Protein AF-A0A7Y0X4E0-F1 (afdb_monomer)

Nearest PDB structures (foldseek):
  3s8y-assembly1_A  TM=9.997E-01  e=1.497E-09  Oleispira antarctica
  6jzl-assembly1_A  TM=1.001E+00  e=4.466E-09  Shewanella frigidimarina
  4b6g-assembly2_B  TM=1.003E+00  e=1.960E-08  Neisseria meningitidis MC58
  3e4d-assembly3_F  TM=9.954E-01  e=2.229E-08  Agrobacterium fabrum str. C58
  3ls2-assembly2_D  TM=9.959E-01  e=2.229E-08  Pseudoalteromonas translucida TAC125

Radius of gyration: 13.74 Å; Cα contacts (8 Å, |Δi|>4): 93; chains: 1; bounding box: 35×29×39 Å

Solvent-accessible surface area (backbone atoms only — not comparable to full-atom values): 5472 Å² total; per-residue (Å²): 138,82,90,85,85,85,79,81,56,38,63,85,63,88,94,57,68,67,52,92,53,82,80,35,35,58,69,33,31,68,49,35,65,43,85,51,84,73,41,41,81,61,34,42,41,30,54,39,66,73,49,53,47,50,53,54,47,56,75,74,44,102,63,75,91,81,82,85,77,74,53,62,70,65,41,27,53,27,26,52,54,51,53,69,74,74,107

Sequence (87 aa):
GIAIIAPDTSPRGEGIADDESYDLGKGAGFYLNATQAPWSLHYCMYDYVTEELPAIIESNFPVSDVKSISGHSMGGHGALTIGLKNS

InterPro domains:
  IPR000801 Esterase-like [PF00756] (2-86)
  IPR014186 S-formylglutathione hydrolase [PTHR10061] (1-86)
  IPR029058 Alpha/Beta hydrolase fold [G3DSA:3.40.50.1820] (1-87)
  IPR029058 Alpha/Beta hydrolase fold [SSF53474] (1-85)

Organism: Vibrio parahaemolyticus (NCBI:txid670)

Secondary structure (DSSP, 8-state):
--------SS--STTS---SSTTSSTT--TTSB--STTGGGT-BHHHIIIIIHHHHHHHHSS--S------STHHHHHHHHHHHH--

Mean predicted aligned error: 2.12 Å

Structure (mmCIF, N/CA/C/O backbone):
data_AF-A0A7Y0X4E0-F1
#
_entry.id   AF-A0A7Y0X4E0-F1
#
loop_
_atom_site.group_PDB
_atom_site.id
_atom_site.type_symbol
_atom_site.label_atom_id
_atom_site.label_alt_id
_atom_site.label_comp_id
_atom_site.label_asym_id
_atom_site.label_entity_id
_atom_site.label_seq_id
_atom_site.pdbx_PDB_ins_code
_atom_site.Cartn_x
_atom_site.Cartn_y
_atom_site.Cartn_z
_atom_site.occupancy
_atom_site.B_iso_or_equiv
_atom_site.auth_seq_id
_atom_site.auth_comp_id
_atom_site.auth_asym_id
_atom_site.auth_atom_id
_atom_site.pdbx_PDB_model_num
ATOM 1 N N . GLY A 1 1 ? -11.955 -2.998 21.348 1.00 90.69 1 GLY A N 1
ATOM 2 C CA . GLY A 1 1 ? -10.587 -3.344 20.907 1.00 90.69 1 GLY A CA 1
ATOM 3 C C . GLY A 1 1 ? -10.342 -2.731 19.545 1.00 90.69 1 GLY A C 1
ATOM 4 O O . GLY A 1 1 ? -11.264 -2.122 19.021 1.00 90.69 1 GLY A O 1
ATOM 5 N N . ILE A 1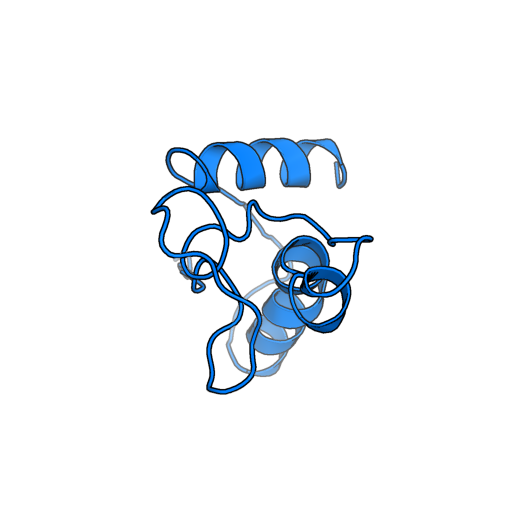 2 ? -9.142 -2.873 18.986 1.00 96.38 2 ILE A N 1
ATOM 6 C CA . ILE A 1 2 ? -8.803 -2.381 17.640 1.00 96.38 2 ILE A CA 1
ATOM 7 C C . ILE A 1 2 ? -8.392 -3.590 16.796 1.00 96.38 2 ILE A C 1
ATOM 9 O O . ILE A 1 2 ? -7.619 -4.423 17.272 1.00 96.38 2 ILE A O 1
ATOM 13 N N . ALA A 1 3 ? -8.921 -3.698 15.577 1.00 97.81 3 ALA A N 1
ATOM 14 C CA . ALA A 1 3 ? -8.436 -4.657 14.590 1.00 97.81 3 ALA A CA 1
ATOM 15 C C . ALA A 1 3 ? -7.200 -4.078 13.888 1.00 97.81 3 ALA A C 1
ATOM 17 O O . ALA A 1 3 ? -7.196 -2.906 13.519 1.00 97.81 3 ALA A O 1
ATOM 18 N N . ILE A 1 4 ? -6.157 -4.891 13.710 1.00 98.12 4 ILE A N 1
ATOM 19 C CA . ILE A 1 4 ? -4.943 -4.498 12.986 1.00 98.12 4 ILE A CA 1
ATOM 20 C C . ILE A 1 4 ? -4.918 -5.235 11.654 1.00 98.12 4 ILE A C 1
ATOM 22 O O . ILE A 1 4 ? -4.960 -6.464 11.622 1.00 98.12 4 ILE A O 1
ATOM 26 N N . ILE A 1 5 ? -4.839 -4.471 10.567 1.00 98.44 5 ILE A N 1
ATOM 27 C CA . ILE A 1 5 ? -4.761 -4.977 9.200 1.00 98.44 5 ILE A CA 1
ATOM 28 C C . ILE A 1 5 ? -3.359 -4.665 8.674 1.00 98.44 5 ILE A C 1
ATOM 30 O O . ILE A 1 5 ? -2.923 -3.516 8.719 1.00 98.44 5 ILE A O 1
ATOM 34 N N . ALA A 1 6 ? -2.653 -5.688 8.192 1.00 98.62 6 ALA A N 1
ATOM 35 C CA . ALA A 1 6 ? -1.299 -5.578 7.654 1.00 98.62 6 ALA A CA 1
ATOM 36 C C . ALA A 1 6 ? -1.265 -6.140 6.218 1.00 98.62 6 ALA A C 1
ATOM 38 O O . ALA A 1 6 ? -1.078 -7.347 6.052 1.00 98.62 6 ALA A O 1
ATOM 39 N N . PRO A 1 7 ? -1.512 -5.308 5.187 1.00 98.50 7 PRO A N 1
ATOM 40 C CA . PRO A 1 7 ? -1.450 -5.750 3.797 1.00 98.50 7 PRO A CA 1
ATOM 41 C C . PRO A 1 7 ? -0.008 -5.983 3.326 1.00 98.50 7 PRO A C 1
ATOM 43 O O . PRO A 1 7 ? 0.946 -5.478 3.920 1.00 98.50 7 PRO A O 1
ATOM 46 N N . ASP A 1 8 ? 0.138 -6.713 2.219 1.00 98.62 8 ASP A N 1
ATOM 47 C CA . ASP A 1 8 ? 1.407 -6.817 1.491 1.00 98.62 8 ASP A CA 1
ATOM 48 C C . ASP A 1 8 ? 1.802 -5.457 0.868 1.00 98.62 8 ASP A C 1
ATOM 50 O O . ASP A 1 8 ? 1.016 -4.506 0.826 1.00 98.62 8 ASP A O 1
ATOM 54 N N . THR A 1 9 ? 3.043 -5.335 0.403 1.00 98.62 9 THR A N 1
ATOM 55 C CA . THR A 1 9 ? 3.661 -4.052 0.029 1.00 98.62 9 THR A CA 1
ATOM 56 C C . THR A 1 9 ? 3.677 -3.761 -1.473 1.00 98.62 9 THR A C 1
ATOM 58 O O . THR A 1 9 ? 4.072 -2.668 -1.885 1.00 98.62 9 THR A O 1
ATOM 61 N N . SER A 1 10 ? 3.266 -4.722 -2.298 1.00 98.75 10 SER A N 1
ATOM 62 C CA . SER A 1 10 ? 3.174 -4.618 -3.757 1.00 98.75 10 SER A CA 1
ATOM 63 C C . SER A 1 10 ? 2.240 -5.707 -4.303 1.00 98.75 10 SER A C 1
ATOM 65 O O . SER A 1 10 ? 2.008 -6.701 -3.609 1.00 98.75 10 SER A O 1
ATOM 67 N N . PRO A 1 11 ? 1.792 -5.620 -5.567 1.00 98.62 11 PRO A N 1
ATOM 68 C CA . PRO A 1 11 ? 1.228 -6.779 -6.258 1.00 98.62 11 PRO A CA 1
ATOM 69 C C . PRO A 1 11 ? 2.216 -7.965 -6.284 1.00 98.62 11 PRO A C 1
ATOM 71 O O . PRO A 1 11 ? 3.439 -7.780 -6.263 1.00 98.62 11 PRO A O 1
ATOM 74 N N . ARG A 1 12 ? 1.682 -9.194 -6.335 1.00 98.31 12 ARG A N 1
ATOM 75 C CA . ARG A 1 12 ? 2.439 -10.461 -6.376 1.00 98.31 12 ARG A CA 1
ATOM 76 C C . ARG A 1 12 ? 1.885 -11.392 -7.453 1.00 98.31 12 ARG A C 1
ATOM 78 O O . ARG A 1 12 ? 0.680 -11.425 -7.670 1.00 98.31 12 ARG A O 1
ATOM 85 N N . GLY A 1 13 ? 2.756 -12.176 -8.085 1.00 96.94 13 GLY A N 1
ATOM 86 C CA . GLY A 1 13 ? 2.366 -13.179 -9.080 1.00 96.94 13 GLY A CA 1
ATOM 87 C C . GLY A 1 13 ? 3.382 -13.340 -10.207 1.00 96.94 13 GLY A C 1
ATOM 88 O O . GLY A 1 13 ? 4.256 -12.488 -10.405 1.00 96.94 13 GLY A O 1
ATOM 89 N N . GLU A 1 14 ? 3.262 -14.443 -10.946 1.00 95.25 14 GLU A N 1
ATOM 90 C CA . GLU A 1 14 ? 3.952 -14.619 -12.226 1.00 95.25 14 GLU A CA 1
ATOM 91 C C . GLU A 1 14 ? 3.403 -13.624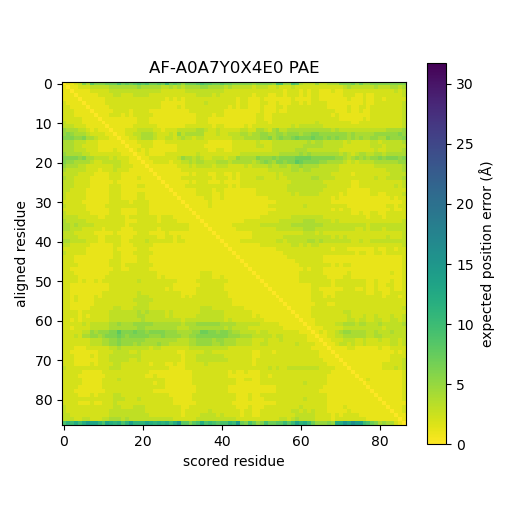 -13.258 1.00 95.25 14 GLU A C 1
ATOM 93 O O . GLU A 1 14 ? 2.212 -13.323 -13.274 1.00 95.25 14 GLU A O 1
ATOM 98 N N . GLY A 1 15 ? 4.275 -13.074 -14.106 1.00 95.00 15 GLY A N 1
ATOM 99 C CA . GLY A 1 15 ? 3.887 -12.082 -15.116 1.00 95.00 15 GLY A CA 1
ATOM 100 C C . GLY A 1 15 ? 3.632 -10.664 -14.583 1.00 95.00 15 GLY A C 1
ATOM 101 O O . GLY A 1 15 ? 3.401 -9.754 -15.378 1.00 95.00 15 GLY A O 1
ATOM 102 N N . ILE A 1 16 ? 3.719 -10.437 -13.268 1.00 97.81 16 ILE A N 1
ATOM 103 C CA . ILE A 1 16 ? 3.749 -9.083 -12.702 1.00 97.81 16 ILE A CA 1
ATOM 104 C C . ILE A 1 16 ? 5.158 -8.518 -12.859 1.00 97.81 16 ILE A C 1
ATOM 106 O O . ILE A 1 16 ? 6.128 -9.175 -12.468 1.00 97.81 16 ILE A O 1
ATOM 110 N N . ALA A 1 17 ? 5.236 -7.312 -13.435 1.00 98.00 17 ALA A 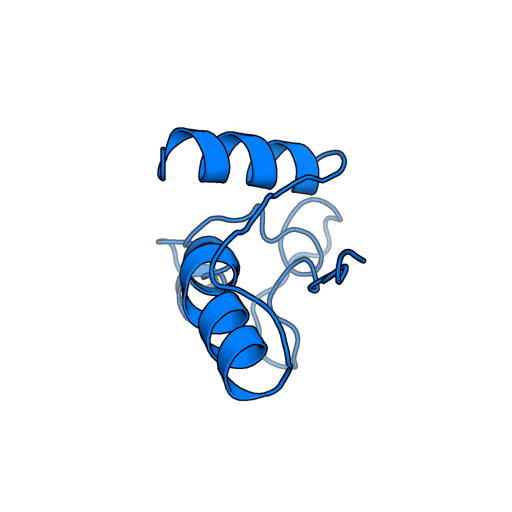N 1
ATOM 111 C CA . ALA A 1 17 ? 6.474 -6.560 -13.598 1.00 98.00 17 ALA A CA 1
ATOM 112 C C . ALA A 1 17 ? 7.269 -6.518 -12.291 1.00 98.00 17 ALA A C 1
ATOM 114 O O . ALA A 1 17 ? 6.688 -6.415 -11.213 1.00 98.00 17 ALA A O 1
ATOM 115 N N . ASP A 1 18 ? 8.585 -6.624 -12.402 1.00 98.25 18 ASP A N 1
ATOM 116 C CA . ASP A 1 18 ? 9.487 -6.717 -11.264 1.00 98.25 18 ASP A CA 1
ATOM 117 C C . ASP A 1 18 ? 10.847 -6.126 -11.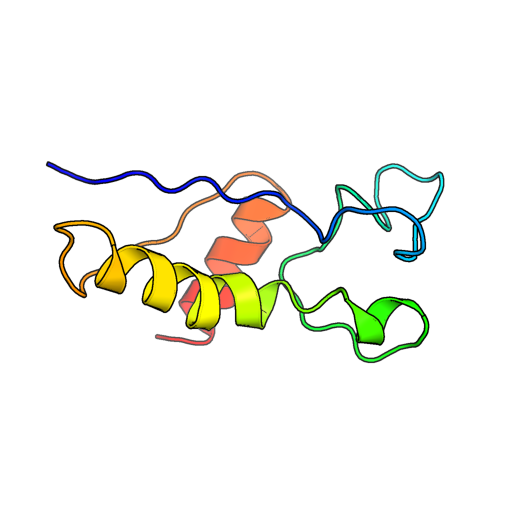624 1.00 98.25 18 ASP A C 1
ATOM 119 O O . ASP A 1 18 ? 11.139 -5.940 -12.809 1.00 98.25 18 ASP A O 1
ATOM 123 N N . ASP A 1 19 ? 11.657 -5.857 -10.610 1.00 97.69 19 ASP A N 1
ATOM 124 C CA . ASP A 1 19 ? 13.059 -5.473 -10.754 1.00 97.69 19 ASP A CA 1
ATOM 125 C C . ASP A 1 19 ? 13.924 -6.371 -9.856 1.00 97.69 19 ASP A C 1
ATOM 127 O O . ASP A 1 19 ? 13.431 -6.964 -8.898 1.00 97.69 19 ASP A O 1
ATOM 131 N N . GLU A 1 20 ? 15.210 -6.513 -10.176 1.00 95.94 20 GLU A N 1
ATOM 132 C CA . GLU A 1 20 ? 16.134 -7.232 -9.290 1.00 95.94 20 GLU A CA 1
ATOM 133 C C . GLU A 1 20 ? 16.587 -6.363 -8.110 1.00 95.94 20 GLU A C 1
ATOM 135 O O . GLU A 1 20 ? 17.043 -6.890 -7.090 1.00 95.94 20 GLU A O 1
ATOM 140 N N . SER A 1 21 ? 16.484 -5.035 -8.231 1.00 97.00 21 SER A N 1
ATOM 141 C CA . SER A 1 21 ? 16.783 -4.125 -7.135 1.00 97.00 21 SER A CA 1
ATOM 142 C C . SER A 1 21 ? 15.741 -4.253 -6.023 1.00 97.00 21 SER A C 1
ATOM 144 O O . SER A 1 21 ? 14.548 -4.416 -6.249 1.00 97.00 21 SER A O 1
ATOM 146 N N . TYR A 1 22 ? 16.190 -4.154 -4.771 1.00 95.25 22 TYR A N 1
ATOM 147 C CA . TYR A 1 22 ? 15.291 -4.280 -3.619 1.00 95.25 22 TYR A CA 1
ATOM 148 C C . TYR A 1 22 ? 14.324 -3.088 -3.467 1.00 95.25 22 TYR A C 1
ATOM 150 O O . TYR A 1 22 ? 13.375 -3.159 -2.685 1.00 95.25 22 TYR A O 1
ATOM 158 N N . ASP A 1 23 ? 14.612 -1.971 -4.138 1.00 97.62 23 ASP A N 1
ATOM 159 C CA . ASP A 1 23 ? 13.929 -0.683 -4.012 1.00 97.62 23 ASP A CA 1
ATOM 160 C C . ASP A 1 23 ? 12.978 -0.373 -5.179 1.00 97.62 23 ASP A C 1
ATOM 162 O O . ASP A 1 23 ? 12.379 0.703 -5.202 1.00 97.62 23 ASP A O 1
ATOM 166 N N . LEU A 1 24 ? 12.783 -1.311 -6.109 1.00 98.31 24 LEU A N 1
ATOM 167 C CA . LEU A 1 24 ? 11.820 -1.211 -7.200 1.00 98.31 24 LEU A CA 1
ATOM 168 C C . LEU A 1 24 ? 11.125 -2.561 -7.415 1.00 98.31 24 LEU A C 1
ATOM 170 O O . LEU A 1 24 ? 11.673 -3.617 -7.135 1.00 98.31 24 LEU A O 1
ATOM 174 N N . GLY A 1 25 ? 9.885 -2.539 -7.898 1.00 98.06 25 GLY A N 1
ATOM 175 C CA . GLY A 1 25 ? 9.163 -3.770 -8.202 1.00 98.06 25 GLY A CA 1
ATOM 176 C C . GLY A 1 25 ? 8.558 -4.444 -6.968 1.00 98.06 25 GLY A C 1
ATOM 177 O O . GLY A 1 25 ? 7.891 -3.807 -6.144 1.00 98.06 25 GLY A O 1
ATOM 178 N N . LYS A 1 26 ? 8.621 -5.773 -6.904 1.00 98.38 26 LYS A N 1
ATOM 179 C CA . LYS A 1 26 ? 7.916 -6.567 -5.895 1.00 98.38 26 LYS A CA 1
ATOM 180 C C . LYS A 1 26 ? 8.554 -6.365 -4.523 1.00 98.38 26 LYS A C 1
ATOM 182 O O . LYS A 1 26 ? 9.735 -6.584 -4.315 1.00 98.38 26 LYS A O 1
ATOM 187 N N . GLY A 1 27 ? 7.741 -6.016 -3.532 1.00 98.12 27 GLY A N 1
ATOM 188 C CA . GLY A 1 27 ? 8.207 -5.577 -2.217 1.00 98.12 27 GLY A CA 1
ATOM 189 C C . GLY A 1 27 ? 8.297 -4.056 -2.082 1.00 98.12 27 GLY A C 1
A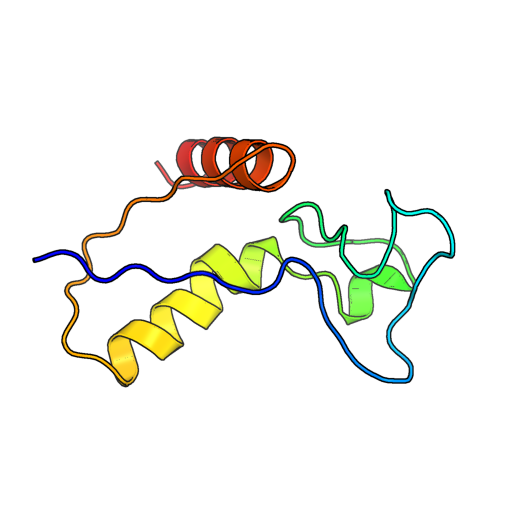TOM 190 O O . GLY A 1 27 ? 8.315 -3.567 -0.952 1.00 98.12 27 GLY A O 1
ATOM 191 N N . ALA A 1 28 ? 8.261 -3.322 -3.198 1.00 98.44 28 ALA A N 1
ATOM 192 C CA . ALA A 1 28 ? 8.516 -1.889 -3.280 1.00 98.44 28 ALA A CA 1
ATOM 193 C C . ALA A 1 28 ? 7.418 -1.159 -4.084 1.00 98.44 28 ALA A C 1
ATOM 195 O O . ALA A 1 28 ? 7.681 -0.494 -5.082 1.00 98.44 28 ALA A O 1
ATOM 196 N N . GLY A 1 29 ? 6.150 -1.287 -3.671 1.00 98.44 29 GLY A N 1
ATOM 197 C CA . GLY A 1 29 ? 5.013 -0.674 -4.375 1.00 98.44 29 GLY A CA 1
ATOM 198 C C . GLY A 1 29 ? 4.778 0.817 -4.087 1.00 98.44 29 GLY A C 1
ATOM 199 O O . GLY A 1 29 ? 3.942 1.433 -4.743 1.00 98.44 29 GLY A O 1
ATOM 200 N N . PHE A 1 30 ? 5.466 1.391 -3.092 1.00 98.75 30 PHE A N 1
ATOM 201 C CA . PHE A 1 30 ? 5.437 2.815 -2.706 1.00 98.75 30 PHE A CA 1
ATOM 202 C C . PHE A 1 30 ? 4.059 3.452 -2.433 1.00 98.75 30 PHE A C 1
ATOM 204 O O . PHE A 1 30 ? 3.981 4.664 -2.250 1.00 98.75 30 PHE A O 1
ATOM 211 N N . TYR A 1 31 ? 2.984 2.662 -2.325 1.00 98.69 31 TYR A N 1
ATOM 212 C CA . TYR A 1 31 ? 1.622 3.137 -2.026 1.00 98.69 31 TYR A CA 1
ATOM 213 C C . TYR A 1 31 ? 1.145 4.252 -2.972 1.00 98.69 31 TYR A C 1
ATOM 215 O O . TYR A 1 31 ? 0.552 5.246 -2.553 1.00 98.69 31 TYR A O 1
ATOM 223 N N . LEU A 1 32 ? 1.431 4.076 -4.264 1.00 98.75 32 LEU A N 1
ATOM 224 C CA . LEU A 1 32 ? 1.019 4.951 -5.360 1.00 98.75 32 LEU A CA 1
ATOM 225 C C . LEU A 1 32 ? 0.222 4.171 -6.414 1.00 98.75 32 LEU A C 1
ATOM 227 O O . LEU A 1 32 ? 0.212 2.939 -6.402 1.00 98.75 32 LEU A O 1
ATOM 231 N N . ASN A 1 33 ? -0.408 4.900 -7.336 1.00 98.81 33 ASN A N 1
ATOM 232 C CA . ASN A 1 33 ? -0.926 4.339 -8.582 1.00 98.81 33 ASN A CA 1
ATOM 233 C C . ASN A 1 33 ? 0.057 4.663 -9.703 1.00 98.81 33 ASN A C 1
ATOM 235 O O . ASN A 1 33 ? 0.233 5.827 -10.078 1.00 98.81 33 ASN A O 1
ATOM 239 N N . ALA A 1 34 ? 0.739 3.642 -10.209 1.00 98.81 34 ALA A N 1
ATOM 240 C CA . ALA A 1 34 ? 1.714 3.801 -11.270 1.00 98.81 34 ALA A CA 1
ATOM 241 C C . ALA A 1 34 ? 1.020 4.173 -12.587 1.00 98.81 34 ALA A C 1
ATOM 243 O O . ALA A 1 34 ? -0.003 3.606 -12.956 1.00 98.81 34 ALA A O 1
ATOM 244 N N . THR A 1 35 ? 1.606 5.107 -13.335 1.00 98.69 35 THR A N 1
ATOM 245 C CA . THR A 1 35 ? 1.069 5.551 -14.636 1.00 98.69 35 THR A CA 1
ATOM 246 C C . THR A 1 35 ? 1.876 5.037 -15.822 1.00 98.69 35 THR A C 1
ATOM 248 O O . THR A 1 35 ? 1.398 5.067 -16.952 1.00 98.69 35 THR A O 1
ATOM 251 N N . GLN A 1 36 ? 3.093 4.551 -15.578 1.00 98.69 36 GLN A N 1
ATOM 252 C CA . GLN A 1 36 ? 4.010 4.106 -16.622 1.00 98.69 36 GLN A CA 1
ATOM 253 C C . GLN A 1 36 ? 3.961 2.592 -16.793 1.00 98.69 36 GLN A C 1
ATOM 255 O O . GLN A 1 36 ? 3.978 1.850 -15.810 1.00 98.69 36 GLN A O 1
ATOM 260 N N . ALA A 1 37 ? 3.955 2.137 -18.045 1.00 97.94 37 ALA A N 1
ATOM 261 C CA . ALA A 1 37 ? 4.144 0.727 -18.359 1.00 97.94 37 ALA A CA 1
ATOM 262 C C . ALA A 1 37 ? 5.582 0.281 -17.998 1.00 97.94 37 ALA A C 1
ATOM 264 O O . ALA A 1 37 ? 6.510 1.081 -18.124 1.00 97.94 37 ALA A O 1
ATOM 265 N N . PRO A 1 38 ? 5.788 -0.980 -17.571 1.00 97.50 38 PRO A N 1
ATOM 266 C CA . PRO A 1 38 ? 4.768 -2.022 -17.399 1.00 97.50 38 PRO A CA 1
ATOM 267 C C . PRO A 1 38 ? 4.014 -1.952 -16.053 1.00 97.50 38 PRO A C 1
ATOM 269 O O . PRO A 1 38 ? 3.065 -2.702 -15.843 1.00 97.50 38 PRO A O 1
ATOM 272 N N . TRP A 1 39 ? 4.414 -1.057 -15.147 1.00 98.69 39 TRP A N 1
ATOM 273 C CA . TRP A 1 39 ? 3.935 -0.987 -13.762 1.00 98.69 39 TRP A CA 1
ATOM 274 C C . TRP A 1 39 ? 2.453 -0.632 -13.631 1.00 98.69 39 TRP A C 1
ATOM 276 O O . TRP A 1 39 ? 1.764 -1.190 -12.780 1.00 98.69 39 TRP A O 1
ATOM 286 N N . SER A 1 40 ? 1.951 0.255 -14.492 1.00 98.56 40 SER A N 1
ATOM 287 C CA . SER A 1 40 ? 0.568 0.754 -14.457 1.00 98.56 40 SER A CA 1
ATOM 288 C C . SER A 1 40 ? -0.510 -0.318 -14.581 1.00 98.56 40 SER A C 1
ATOM 290 O O . SER A 1 40 ? -1.668 -0.047 -14.284 1.00 98.56 40 SER A O 1
ATOM 292 N N . LEU A 1 41 ? -0.149 -1.534 -14.996 1.00 97.75 41 LEU A N 1
ATOM 293 C CA . LEU A 1 41 ? -1.082 -2.651 -15.070 1.00 97.75 41 LEU A CA 1
ATOM 294 C C . LEU A 1 41 ? -1.462 -3.209 -13.688 1.00 97.75 41 LEU A C 1
ATOM 296 O O . LEU A 1 41 ? -2.580 -3.682 -13.520 1.00 97.75 41 LEU A O 1
ATOM 300 N N . HIS A 1 42 ? -0.548 -3.176 -12.711 1.00 98.62 42 HIS A N 1
ATOM 301 C CA . HIS A 1 42 ? -0.745 -3.857 -11.420 1.00 98.62 42 HIS A CA 1
ATOM 302 C C . HIS A 1 42 ? -0.363 -3.018 -10.191 1.00 98.62 42 HIS A C 1
ATOM 304 O O . HIS A 1 42 ? -0.800 -3.323 -9.083 1.00 98.62 42 HIS A O 1
ATOM 310 N N . TYR A 1 43 ? 0.463 -1.981 -10.341 1.00 98.75 43 TYR A N 1
ATOM 311 C CA . TYR A 1 43 ? 0.967 -1.177 -9.223 1.00 98.75 43 TYR A CA 1
ATOM 312 C C . TYR A 1 43 ? -0.018 -0.060 -8.858 1.00 98.75 43 TYR A C 1
ATOM 314 O O . TYR A 1 43 ? 0.289 1.123 -8.994 1.00 98.75 43 TYR A O 1
ATOM 322 N N . CYS A 1 44 ? -1.202 -0.455 -8.386 1.00 98.69 44 CYS A N 1
ATOM 323 C CA . CYS A 1 44 ? -2.288 0.425 -7.934 1.00 98.69 44 CYS A CA 1
ATOM 324 C C . CYS A 1 44 ? -2.444 0.368 -6.404 1.00 98.69 44 CYS A C 1
ATOM 326 O O . CY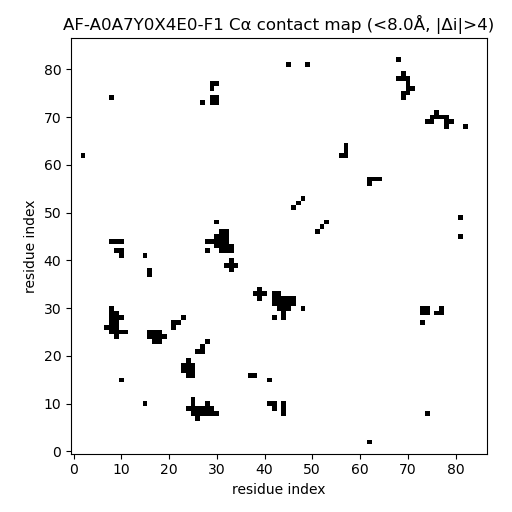S A 1 44 ? -3.535 0.184 -5.870 1.00 98.69 44 CYS A O 1
ATOM 328 N N . MET A 1 45 ? -1.320 0.453 -5.682 1.00 98.81 45 MET A N 1
ATOM 329 C CA . MET A 1 45 ? -1.286 0.223 -4.233 1.00 98.81 45 MET A CA 1
ATOM 330 C C . MET A 1 45 ? -1.964 1.336 -3.430 1.00 98.81 45 MET A C 1
ATOM 332 O O . MET A 1 45 ? -2.357 1.089 -2.292 1.00 98.81 45 MET A O 1
ATOM 336 N N . 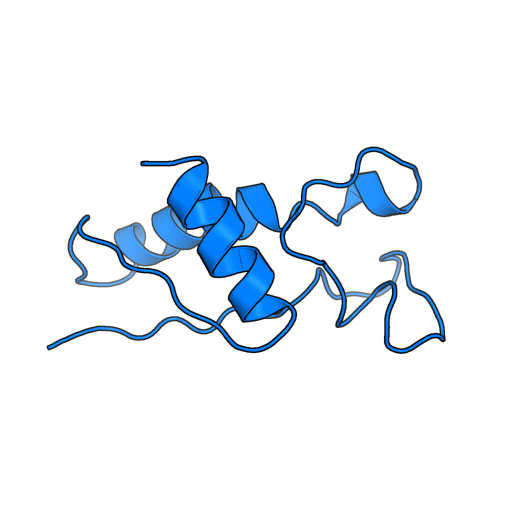TYR A 1 46 ? -2.084 2.547 -3.986 1.00 98.81 46 TYR A N 1
ATOM 337 C CA . TYR A 1 46 ? -2.847 3.615 -3.338 1.00 98.81 46 TYR A CA 1
ATOM 338 C C . TYR A 1 46 ? -4.330 3.239 -3.292 1.00 98.81 46 TYR A C 1
ATOM 340 O O . TYR A 1 46 ? -4.872 3.111 -2.198 1.00 98.81 46 TYR A O 1
ATOM 348 N N . ASP A 1 47 ? -4.936 2.952 -4.450 1.00 98.75 47 ASP A N 1
ATOM 349 C CA . ASP A 1 47 ? -6.357 2.581 -4.532 1.00 98.75 47 ASP A CA 1
ATOM 350 C C . ASP A 1 47 ? -6.653 1.298 -3.752 1.00 98.75 47 ASP A C 1
ATOM 352 O O . ASP A 1 47 ? -7.669 1.201 -3.065 1.00 98.75 47 ASP A O 1
ATOM 356 N N . TYR A 1 48 ? -5.737 0.325 -3.796 1.00 98.81 48 TYR A N 1
ATOM 357 C CA . TYR A 1 48 ? -5.877 -0.899 -3.013 1.00 98.81 48 TYR A CA 1
ATOM 358 C C . TYR A 1 48 ? -5.997 -0.608 -1.510 1.00 98.81 48 TYR A C 1
ATOM 360 O O . TYR A 1 48 ? -6.855 -1.174 -0.838 1.00 98.81 48 TYR A O 1
ATOM 368 N N . VAL A 1 49 ? -5.160 0.282 -0.964 1.00 98.69 49 VAL A N 1
ATOM 369 C CA . VAL A 1 49 ? -5.143 0.578 0.478 1.00 98.69 49 VAL A CA 1
ATOM 370 C C . VAL A 1 49 ? -6.253 1.544 0.898 1.00 98.69 49 VAL A C 1
ATOM 372 O O . VAL A 1 49 ? -6.723 1.436 2.032 1.00 98.69 49 VAL A O 1
ATOM 375 N N . THR A 1 50 ? -6.674 2.478 0.039 1.00 98.44 50 THR A N 1
ATOM 376 C CA . THR A 1 50 ? -7.690 3.482 0.405 1.00 98.44 50 THR A CA 1
ATOM 377 C C . THR A 1 50 ? -9.117 3.055 0.088 1.00 98.44 50 THR A C 1
ATOM 379 O O . THR A 1 50 ? -10.016 3.431 0.836 1.00 98.44 50 THR A O 1
ATOM 382 N N . GLU A 1 51 ? -9.327 2.235 -0.946 1.00 98.38 51 GLU A N 1
ATOM 383 C CA . GLU A 1 51 ? -10.664 1.881 -1.436 1.00 98.38 51 GLU A CA 1
ATOM 384 C C . GLU A 1 51 ? -10.958 0.381 -1.306 1.00 98.38 51 GLU A C 1
ATOM 386 O O . GLU A 1 51 ? -11.864 -0.025 -0.576 1.00 98.38 51 GLU A O 1
ATOM 391 N N . GLU A 1 52 ? -10.186 -0.463 -2.000 1.00 98.81 52 GLU A N 1
ATOM 392 C CA . GLU A 1 52 ? -10.521 -1.883 -2.166 1.00 98.81 52 GLU A CA 1
ATOM 393 C C . GLU A 1 52 ? -10.413 -2.657 -0.847 1.00 98.81 52 GLU A C 1
ATOM 395 O O . GLU A 1 52 ? -11.361 -3.324 -0.423 1.00 98.81 52 GLU A O 1
ATOM 400 N N . LEU A 1 53 ? -9.266 -2.559 -0.172 1.00 98.62 53 LEU A N 1
ATOM 401 C CA . LEU A 1 53 ? -9.013 -3.298 1.057 1.00 98.62 53 LEU A CA 1
ATOM 402 C C . LEU A 1 53 ? -9.969 -2.883 2.186 1.00 98.62 53 LEU A C 1
ATOM 404 O O . LEU A 1 53 ? -10.542 -3.784 2.802 1.00 98.62 53 LEU A O 1
ATOM 408 N N . PRO A 1 54 ? -10.210 -1.585 2.469 1.00 98.06 54 PRO A N 1
ATOM 409 C CA . PRO A 1 54 ? -11.220 -1.188 3.447 1.00 98.06 54 PRO A CA 1
ATOM 410 C C . PRO A 1 54 ? -12.606 -1.770 3.150 1.00 98.06 54 PRO A C 1
ATOM 412 O O . PRO A 1 54 ? -13.222 -2.334 4.055 1.00 98.06 54 PRO A O 1
ATOM 415 N N . ALA A 1 55 ? -13.058 -1.736 1.890 1.00 98.38 55 ALA A N 1
ATOM 416 C CA . ALA A 1 55 ? -14.355 -2.290 1.500 1.00 98.38 55 ALA A CA 1
ATOM 417 C C . ALA A 1 55 ? -14.444 -3.809 1.739 1.00 98.38 55 ALA A C 1
ATOM 419 O O . ALA A 1 55 ? -15.456 -4.307 2.245 1.00 98.38 55 ALA A O 1
ATOM 420 N N . ILE A 1 56 ? -13.375 -4.554 1.430 1.00 98.50 56 ILE A N 1
ATOM 421 C CA . ILE A 1 56 ? -13.285 -5.992 1.722 1.00 98.50 56 ILE A CA 1
ATOM 422 C C . ILE A 1 56 ? -13.342 -6.235 3.233 1.00 98.50 56 ILE A C 1
ATOM 424 O O . ILE A 1 56 ? -14.080 -7.114 3.682 1.00 98.50 56 ILE A O 1
ATOM 428 N N . ILE A 1 57 ? -12.589 -5.472 4.028 1.00 98.50 57 ILE A N 1
ATOM 429 C CA . ILE A 1 57 ? -12.528 -5.659 5.480 1.00 98.50 57 ILE A CA 1
ATOM 430 C C . ILE A 1 57 ? -13.894 -5.391 6.125 1.00 98.50 57 ILE A C 1
ATOM 432 O O . ILE A 1 57 ? -14.376 -6.220 6.896 1.00 98.50 57 ILE A O 1
ATOM 436 N N . GLU A 1 58 ? -14.545 -4.287 5.772 1.00 97.75 58 GLU A N 1
ATOM 437 C CA . GLU A 1 58 ? -15.856 -3.904 6.314 1.00 97.75 58 GLU A CA 1
ATOM 438 C C . GLU A 1 58 ? -16.969 -4.882 5.928 1.00 97.75 58 GLU A C 1
ATOM 440 O O . GLU A 1 58 ? -17.887 -5.118 6.710 1.00 97.75 58 GLU A O 1
ATOM 445 N N . SER A 1 59 ? -16.869 -5.507 4.752 1.00 98.12 59 SER A N 1
ATOM 446 C CA . SER A 1 59 ? -17.857 -6.491 4.293 1.00 98.12 59 SER A CA 1
ATOM 447 C C . SER A 1 59 ? -17.722 -7.858 4.972 1.00 98.12 59 SER A C 1
ATOM 449 O O . SER A 1 59 ? -18.676 -8.634 4.973 1.00 98.12 59 SER A O 1
ATOM 451 N N . ASN A 1 60 ? -16.546 -8.186 5.519 1.00 98.50 60 ASN A N 1
ATOM 452 C CA . ASN A 1 60 ? -16.234 -9.540 5.995 1.00 98.50 60 ASN A CA 1
ATOM 453 C C . ASN A 1 60 ? -15.973 -9.631 7.504 1.00 98.50 60 ASN A C 1
ATOM 455 O O . ASN A 1 60 ? -16.023 -10.730 8.061 1.00 98.50 60 ASN A O 1
ATOM 459 N N . PHE A 1 61 ? -15.699 -8.514 8.180 1.00 98.00 61 PHE A N 1
ATOM 460 C CA . PHE A 1 61 ? -15.329 -8.501 9.594 1.00 98.00 61 PHE A CA 1
ATOM 461 C C . PHE A 1 61 ? -16.166 -7.497 10.397 1.00 98.00 61 PHE A C 1
ATOM 463 O O . PHE A 1 61 ? -16.580 -6.470 9.866 1.00 98.00 61 PHE A O 1
ATOM 470 N N . PRO A 1 62 ? -16.394 -7.746 11.701 1.00 97.19 62 PRO A N 1
ATOM 471 C CA . PRO A 1 62 ? -17.155 -6.848 12.566 1.00 97.19 62 PRO A CA 1
ATOM 472 C C . PRO A 1 62 ? -16.307 -5.637 12.996 1.00 97.19 62 PRO A C 1
ATOM 474 O O . PRO A 1 62 ? -15.882 -5.537 14.150 1.00 97.19 62 PRO A O 1
ATOM 477 N N . VAL A 1 63 ? -16.037 -4.727 12.061 1.00 97.62 63 VAL A N 1
ATOM 478 C CA . VAL A 1 63 ? -15.330 -3.458 12.290 1.00 97.62 63 VAL A CA 1
ATOM 479 C C . VAL A 1 63 ? -16.257 -2.262 12.048 1.00 97.62 63 VAL A C 1
ATOM 481 O O . VAL A 1 63 ? -17.288 -2.386 11.395 1.00 97.62 63 VAL A O 1
ATOM 484 N N . SER A 1 64 ? -15.908 -1.104 12.606 1.00 95.81 64 SER A N 1
ATOM 485 C CA . SER A 1 64 ? -16.567 0.169 12.292 1.00 95.81 64 SER A CA 1
ATOM 486 C C . SER A 1 64 ? -15.968 0.818 11.042 1.00 95.81 64 SER A C 1
ATOM 488 O O . SER A 1 64 ? -14.898 0.430 10.583 1.00 95.81 64 SER A O 1
ATOM 490 N N . ASP A 1 65 ? -16.601 1.889 10.578 1.00 93.94 65 ASP A N 1
ATOM 491 C CA . ASP A 1 65 ? -16.107 2.772 9.518 1.00 93.94 65 ASP A CA 1
ATOM 492 C C . ASP A 1 65 ? -14.939 3.683 9.956 1.00 93.94 65 ASP A C 1
ATOM 494 O O . ASP A 1 65 ? -14.205 4.195 9.108 1.00 93.94 65 ASP A O 1
ATOM 498 N N . VAL A 1 66 ? -14.720 3.870 11.262 1.00 95.38 66 VAL A N 1
ATOM 499 C CA . VAL A 1 66 ? -13.581 4.632 11.800 1.00 95.38 66 VAL A CA 1
ATOM 500 C C . VAL A 1 66 ? -12.261 3.905 11.535 1.00 95.38 66 VAL A C 1
ATOM 502 O O . VAL A 1 66 ? -12.038 2.797 12.025 1.00 95.38 66 VAL A O 1
ATOM 505 N N . LYS A 1 67 ? -11.358 4.567 10.804 1.00 95.12 67 LYS A N 1
ATOM 506 C CA . LYS A 1 67 ? -10.061 4.030 10.373 1.00 95.12 67 LYS A CA 1
ATOM 507 C C . LYS A 1 67 ? -8.906 4.932 10.812 1.00 95.12 67 LYS A C 1
ATOM 509 O O . LYS A 1 67 ? -9.050 6.138 10.994 1.00 95.12 67 LYS A O 1
ATOM 514 N N . SER A 1 68 ? -7.735 4.338 11.000 1.00 97.38 68 SER A N 1
ATOM 515 C CA . SER A 1 68 ? -6.471 5.044 11.232 1.00 97.38 68 SER A CA 1
ATOM 516 C C . SER A 1 68 ? -5.357 4.281 10.530 1.00 97.38 68 SER A C 1
ATOM 518 O O . SER A 1 68 ? -5.436 3.060 10.405 1.00 97.38 68 SER A O 1
ATOM 520 N N . ILE A 1 69 ? -4.326 4.989 10.073 1.00 98.44 69 ILE A N 1
ATOM 521 C CA . ILE A 1 69 ? -3.226 4.400 9.309 1.00 98.44 69 ILE A CA 1
ATOM 522 C C . ILE A 1 69 ? -1.881 4.758 9.938 1.00 98.44 69 ILE A C 1
ATOM 524 O O . ILE A 1 69 ? -1.652 5.885 10.375 1.00 98.44 69 ILE A O 1
ATOM 528 N N . SER A 1 70 ? -0.987 3.778 10.001 1.00 98.62 70 SER A N 1
ATOM 529 C CA . SER A 1 70 ? 0.404 3.944 10.413 1.00 98.62 70 SER A CA 1
ATOM 530 C C . SER A 1 70 ? 1.283 2.973 9.628 1.00 98.62 70 SER A C 1
ATOM 532 O O . SER A 1 70 ? 0.788 2.035 9.003 1.00 98.62 70 SER A O 1
ATOM 534 N N . GLY A 1 71 ? 2.593 3.204 9.626 1.00 98.62 71 GLY A N 1
ATOM 535 C CA . GLY A 1 71 ? 3.529 2.336 8.924 1.00 98.62 71 GLY A CA 1
ATOM 536 C C . GLY A 1 71 ? 4.984 2.707 9.183 1.00 98.62 71 GLY A C 1
ATOM 537 O O . GLY A 1 71 ? 5.283 3.724 9.807 1.00 98.62 71 GLY A O 1
ATOM 538 N N . HIS A 1 72 ? 5.896 1.872 8.689 1.00 98.75 72 HIS A N 1
ATOM 539 C CA . HIS A 1 72 ? 7.342 2.026 8.849 1.00 98.75 72 HIS A CA 1
ATOM 540 C C . HIS A 1 72 ? 8.028 2.241 7.492 1.00 98.75 72 HIS A C 1
ATOM 542 O O . HIS A 1 72 ? 7.683 1.574 6.519 1.00 98.75 72 HIS A O 1
ATOM 548 N N . SER A 1 73 ? 9.018 3.140 7.425 1.00 98.38 73 SER A N 1
ATOM 549 C CA . SER A 1 73 ? 9.795 3.438 6.207 1.00 98.38 73 SER A CA 1
ATOM 550 C C . SER A 1 73 ? 8.885 3.757 5.005 1.00 98.38 73 SER A C 1
ATOM 552 O O . SER A 1 73 ? 8.087 4.690 5.103 1.00 98.38 73 SER A O 1
ATOM 554 N N . MET A 1 74 ? 8.917 2.975 3.919 1.00 98.56 74 MET A N 1
ATOM 555 C CA . MET A 1 74 ? 7.983 3.099 2.788 1.00 98.56 74 MET A CA 1
ATOM 556 C C . MET A 1 74 ? 6.510 3.068 3.238 1.00 98.56 74 MET A C 1
ATOM 558 O O . MET A 1 74 ? 5.699 3.844 2.742 1.00 98.56 74 MET A O 1
ATOM 562 N N . GLY A 1 75 ? 6.161 2.236 4.224 1.00 98.81 75 GLY A N 1
ATOM 563 C CA . GLY A 1 75 ? 4.823 2.210 4.827 1.00 98.81 75 GLY A CA 1
ATOM 564 C C . GLY A 1 75 ? 4.491 3.470 5.624 1.00 98.81 75 GLY A C 1
ATOM 565 O O . GLY A 1 75 ? 3.348 3.911 5.628 1.00 98.81 75 GLY A O 1
ATOM 566 N N . GLY A 1 76 ? 5.486 4.087 6.264 1.00 98.81 76 GLY A N 1
ATOM 567 C CA . GLY A 1 76 ? 5.318 5.370 6.952 1.00 98.81 76 GLY A CA 1
ATOM 568 C C . GLY A 1 76 ? 5.109 6.515 5.962 1.00 98.81 76 GLY A C 1
ATOM 569 O O . GLY A 1 76 ? 4.231 7.352 6.160 1.00 98.81 76 GLY A O 1
ATOM 570 N N . HIS A 1 77 ? 5.857 6.501 4.854 1.00 98.75 77 HIS A N 1
ATOM 571 C CA . HIS A 1 77 ? 5.624 7.387 3.717 1.00 98.75 77 HIS A CA 1
ATOM 572 C C . HIS A 1 77 ? 4.196 7.233 3.167 1.00 98.75 77 HIS A C 1
ATOM 574 O O . HIS A 1 77 ? 3.503 8.239 3.005 1.00 98.75 77 HIS A O 1
ATOM 580 N N . GLY A 1 78 ? 3.738 5.996 2.942 1.00 98.75 78 GLY A N 1
ATOM 581 C CA . GLY A 1 78 ? 2.373 5.710 2.497 1.00 98.75 78 GLY A CA 1
ATOM 582 C C . GLY A 1 78 ? 1.323 6.223 3.482 1.00 98.75 78 GLY A C 1
ATOM 583 O O . GLY A 1 78 ? 0.433 6.969 3.086 1.00 98.75 78 GLY A O 1
ATOM 584 N N . ALA A 1 79 ? 1.475 5.919 4.775 1.00 98.75 79 ALA A N 1
ATOM 585 C CA . ALA A 1 79 ? 0.554 6.350 5.827 1.00 98.75 79 ALA A CA 1
ATOM 586 C C . ALA A 1 79 ? 0.411 7.879 5.905 1.00 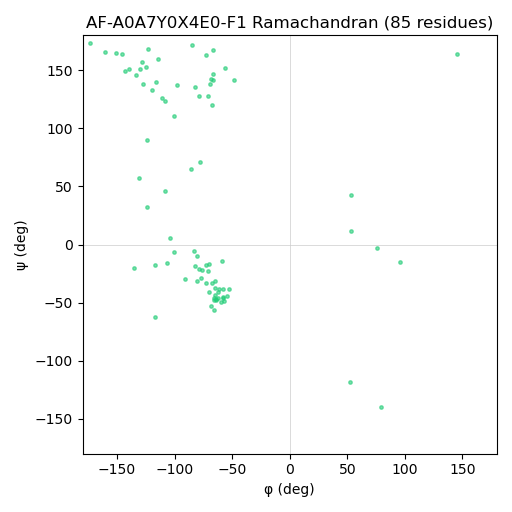98.75 79 ALA A C 1
ATOM 588 O O . ALA A 1 79 ? -0.707 8.387 5.951 1.00 98.75 79 ALA A O 1
ATOM 589 N N . LEU A 1 80 ? 1.526 8.618 5.874 1.00 98.75 80 LEU A N 1
ATOM 590 C CA . LEU A 1 80 ? 1.504 10.084 5.885 1.00 98.75 80 LEU A CA 1
ATOM 591 C C . LEU A 1 80 ? 0.876 10.651 4.608 1.00 98.75 80 LEU A C 1
ATOM 593 O O . LEU A 1 80 ? 0.030 11.539 4.679 1.00 98.75 80 LEU A O 1
ATOM 597 N N . THR A 1 81 ? 1.268 10.134 3.443 1.00 98.56 81 THR A N 1
ATOM 598 C CA . THR A 1 81 ? 0.774 10.636 2.154 1.00 98.56 81 THR A CA 1
ATOM 599 C C . THR A 1 81 ? -0.725 10.386 1.993 1.00 98.56 81 THR A C 1
ATOM 601 O O . THR A 1 81 ? -1.448 11.282 1.568 1.00 98.56 81 THR A O 1
ATOM 604 N N . ILE A 1 82 ? -1.203 9.195 2.364 1.00 98.62 82 ILE A N 1
ATOM 605 C CA . ILE A 1 82 ? -2.626 8.838 2.354 1.00 98.62 82 ILE A CA 1
ATOM 606 C C . ILE A 1 82 ? -3.389 9.673 3.384 1.00 98.62 82 ILE A C 1
ATOM 608 O O . ILE A 1 82 ? -4.405 10.270 3.037 1.00 98.62 82 ILE A O 1
ATOM 612 N N . GLY A 1 83 ? -2.887 9.768 4.619 1.00 98.19 83 GLY A N 1
ATOM 613 C CA . GLY A 1 83 ? -3.538 10.536 5.680 1.00 98.19 83 GLY A CA 1
ATOM 614 C C . GLY A 1 83 ? -3.733 12.011 5.321 1.00 98.19 83 GLY A C 1
ATOM 615 O O . GLY A 1 83 ? -4.781 12.569 5.611 1.00 98.19 83 GLY A O 1
ATOM 616 N N . LEU A 1 84 ? -2.762 12.630 4.640 1.00 98.19 84 LEU A N 1
ATOM 617 C CA . LEU A 1 84 ? -2.852 14.028 4.197 1.00 98.19 84 LEU A CA 1
ATOM 618 C C . LEU A 1 84 ? -3.732 14.234 2.955 1.00 98.19 84 LEU A C 1
ATOM 620 O O . LEU A 1 84 ? -4.271 15.320 2.774 1.00 98.19 84 LEU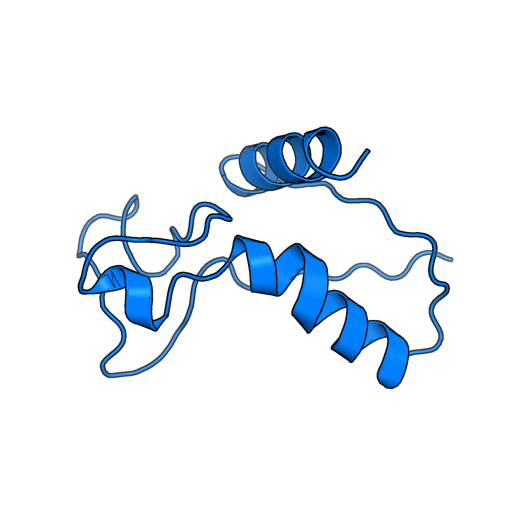 A O 1
ATOM 624 N N . LYS A 1 85 ? -3.849 13.239 2.068 1.00 98.19 85 LYS A N 1
ATOM 625 C CA . LYS A 1 85 ? -4.662 13.349 0.842 1.00 98.19 85 LYS A CA 1
ATOM 626 C C . LYS A 1 85 ? -6.152 13.077 1.064 1.00 98.19 85 LYS A C 1
ATOM 628 O O . LYS A 1 85 ? -6.947 13.462 0.214 1.00 98.19 85 LYS A O 1
ATOM 633 N N . ASN A 1 86 ? -6.512 12.421 2.168 1.00 96.00 86 ASN A N 1
ATOM 634 C CA . ASN A 1 86 ? -7.879 11.984 2.480 1.00 96.00 86 ASN A CA 1
ATOM 635 C C . ASN A 1 86 ? -8.354 12.526 3.842 1.00 96.00 86 ASN A C 1
ATOM 637 O O . ASN A 1 86 ? -9.078 11.842 4.564 1.00 96.00 86 ASN A O 1
ATOM 641 N N . SER A 1 87 ? -7.879 13.718 4.215 1.00 80.62 87 SER A N 1
ATOM 642 C CA . SER A 1 87 ? -8.228 14.418 5.459 1.00 80.62 87 SER A CA 1
ATOM 643 C C . SER A 1 87 ? -9.463 15.296 5.321 1.00 80.62 87 SER A C 1
ATOM 645 O O . SER A 1 87 ? -9.525 16.006 4.289 1.00 80.62 87 SER A O 1
#

Foldseek 3Di:
DDDDDDDQQFDDDPPADADPDCCDGHSNLLLDQDDDPPNNVGSHNVCCVPPVVLVVPVVPDPDDPDDAADDDDSSNSNRVVSVVVPD

pLDDT: mean 97.73, std 2.26, range [80.62, 98.81]